Protein AF-A0A800IRV0-F1 (afdb_monomer_lite)

Structure (mmCIF, N/CA/C/O backbone):
data_AF-A0A800IRV0-F1
#
_entry.id   AF-A0A800IRV0-F1
#
loop_
_atom_site.group_PDB
_atom_site.id
_atom_site.type_symbol
_atom_site.label_atom_id
_atom_site.label_alt_id
_atom_site.label_comp_id
_atom_site.label_asym_id
_atom_site.label_entity_id
_atom_site.label_seq_id
_atom_site.pdbx_PDB_ins_code
_atom_site.Cartn_x
_atom_site.Cartn_y
_atom_site.Cartn_z
_atom_site.occupancy
_atom_site.B_iso_or_equiv
_atom_site.auth_seq_id
_atom_site.auth_comp_id
_atom_site.auth_asym_id
_atom_site.auth_atom_id
_atom_site.pdbx_PDB_model_num
ATOM 1 N N . MET A 1 1 ? -18.523 9.081 9.926 1.00 72.94 1 MET A N 1
ATOM 2 C CA . MET A 1 1 ? -17.152 9.636 9.853 1.00 72.94 1 MET A CA 1
ATOM 3 C C . MET A 1 1 ? -16.196 8.480 9.577 1.00 72.94 1 MET A C 1
ATOM 5 O O . MET A 1 1 ? -16.468 7.388 10.064 1.00 72.94 1 MET A O 1
ATOM 9 N N . CYS A 1 2 ? -15.159 8.670 8.759 1.00 91.75 2 CYS A N 1
ATOM 10 C CA . CYS A 1 2 ? -14.184 7.623 8.426 1.00 91.75 2 CYS A CA 1
ATOM 11 C C . CYS A 1 2 ? -12.755 8.170 8.449 1.00 91.75 2 CYS A C 1
ATOM 13 O O . CYS A 1 2 ? -12.554 9.370 8.258 1.00 91.75 2 CYS A O 1
ATOM 15 N N . VAL A 1 3 ? -11.783 7.283 8.640 1.00 95.75 3 VAL A N 1
ATOM 16 C CA . VAL A 1 3 ? -10.347 7.580 8.513 1.00 95.75 3 VAL A CA 1
ATOM 17 C C . VAL A 1 3 ? -9.833 7.163 7.132 1.00 95.75 3 VAL A C 1
ATOM 19 O O . VAL A 1 3 ? -10.390 6.250 6.518 1.00 95.75 3 VAL A O 1
ATOM 22 N N . GLN A 1 4 ? -8.794 7.839 6.632 1.00 96.44 4 GLN A N 1
ATOM 23 C CA . GLN A 1 4 ? -8.150 7.538 5.350 1.00 96.44 4 GLN A CA 1
ATOM 24 C C . GLN A 1 4 ? -6.671 7.216 5.546 1.00 96.44 4 GLN A C 1
ATOM 26 O O . GLN A 1 4 ? -5.880 8.090 5.899 1.00 96.44 4 GLN A O 1
ATOM 31 N N . ASN A 1 5 ? -6.286 5.970 5.277 1.00 95.56 5 ASN A N 1
ATOM 32 C CA . ASN A 1 5 ? -4.946 5.461 5.564 1.00 95.56 5 ASN A CA 1
ATOM 33 C C . ASN A 1 5 ? -4.453 4.528 4.444 1.00 95.56 5 ASN A C 1
ATOM 35 O O . ASN A 1 5 ? -5.275 3.938 3.732 1.00 95.56 5 ASN A O 1
ATOM 39 N N . PRO A 1 6 ? -3.126 4.375 4.272 1.00 94.81 6 PRO A N 1
ATOM 40 C CA . PRO A 1 6 ? -2.590 3.441 3.304 1.00 94.81 6 PRO A CA 1
ATOM 41 C C . PRO A 1 6 ? -2.763 2.027 3.838 1.00 94.81 6 PRO A C 1
ATOM 43 O O . PRO A 1 6 ? -2.385 1.739 4.970 1.00 94.81 6 PRO A O 1
ATOM 46 N N . TYR A 1 7 ? -3.307 1.142 3.015 1.00 96.31 7 TYR A N 1
ATOM 47 C CA . TYR A 1 7 ? -3.381 -0.274 3.345 1.00 96.31 7 TYR A CA 1
ATOM 48 C C . TYR A 1 7 ? -3.307 -1.092 2.062 1.00 96.31 7 TYR A C 1
ATOM 50 O O . TYR A 1 7 ? -4.061 -0.872 1.116 1.00 96.31 7 TYR A O 1
ATOM 58 N N . ASN A 1 8 ? -2.354 -2.008 2.000 1.00 95.81 8 ASN A N 1
ATOM 59 C CA . ASN A 1 8 ? -2.146 -2.899 0.865 1.00 95.81 8 ASN A CA 1
ATOM 60 C C . ASN A 1 8 ? -1.407 -4.150 1.341 1.00 95.81 8 ASN A C 1
ATOM 62 O O . ASN A 1 8 ? -0.968 -4.220 2.484 1.00 95.81 8 ASN A O 1
ATOM 66 N N . LEU A 1 9 ? -1.277 -5.154 0.475 1.00 94.44 9 LEU A N 1
ATOM 67 C CA . LEU A 1 9 ? -0.720 -6.448 0.869 1.00 94.44 9 LEU A CA 1
ATOM 68 C C . LEU A 1 9 ? 0.692 -6.377 1.500 1.00 94.44 9 LEU A C 1
ATOM 70 O O . LEU A 1 9 ? 0.895 -7.056 2.503 1.00 94.44 9 LEU A O 1
ATOM 74 N N . PRO A 1 10 ? 1.654 -5.575 0.996 1.00 91.94 10 PRO A N 1
ATOM 75 C CA . PRO A 1 10 ? 2.944 -5.408 1.671 1.00 91.94 10 PRO A CA 1
ATOM 76 C C . PRO A 1 10 ? 2.908 -4.413 2.849 1.00 91.94 10 PRO A C 1
ATOM 78 O O . PRO A 1 10 ? 3.730 -4.513 3.754 1.00 91.94 10 PRO A O 1
ATOM 81 N N . GLY A 1 11 ? 1.984 -3.449 2.859 1.00 92.06 11 GLY A N 1
ATOM 82 C CA . GLY A 1 11 ? 1.857 -2.412 3.887 1.00 92.06 11 GLY A CA 1
ATOM 83 C C . GLY A 1 11 ? 0.642 -2.627 4.786 1.00 92.06 11 GLY A C 1
ATOM 84 O O . GLY A 1 11 ? -0.416 -2.041 4.544 1.00 92.06 11 GLY A O 1
ATOM 85 N N . ARG A 1 12 ? 0.810 -3.446 5.833 1.00 95.50 12 ARG A N 1
ATOM 86 C CA . ARG A 1 12 ? -0.272 -3.919 6.723 1.00 95.50 12 ARG A CA 1
ATOM 87 C C . ARG A 1 12 ? -0.177 -3.415 8.170 1.00 95.50 12 ARG A C 1
ATOM 89 O O . ARG A 1 12 ? -0.847 -3.945 9.046 1.00 95.50 12 ARG A O 1
ATOM 96 N N . SER A 1 13 ? 0.603 -2.364 8.428 1.00 94.44 13 SER A N 1
ATOM 97 C CA . SER A 1 13 ? 0.821 -1.826 9.785 1.00 94.44 13 SER A CA 1
ATOM 98 C C . SER A 1 13 ? -0.461 -1.405 10.515 1.00 94.44 13 SER A C 1
ATOM 100 O O . SER A 1 13 ? -0.495 -1.360 11.737 1.00 94.44 13 SER A O 1
ATOM 102 N N . LEU A 1 14 ? -1.540 -1.117 9.782 1.00 95.75 14 LEU A N 1
ATOM 103 C CA . LEU A 1 14 ? -2.833 -0.754 10.363 1.00 95.75 14 LEU A CA 1
ATOM 104 C C . LEU A 1 14 ? -3.512 -1.881 11.153 1.00 95.75 14 LEU A C 1
ATOM 106 O O . LEU A 1 14 ? -4.433 -1.593 11.918 1.00 95.75 14 LEU A O 1
ATOM 110 N N . GLU A 1 15 ? -3.122 -3.137 10.940 1.00 97.56 15 GLU A N 1
ATOM 111 C CA . GLU A 1 15 ? -3.768 -4.291 11.576 1.00 97.56 15 GLU A CA 1
ATOM 112 C C . GLU A 1 15 ? -3.515 -4.382 13.073 1.00 97.56 15 GLU A C 1
ATOM 114 O O . GLU A 1 15 ? -4.373 -4.897 13.786 1.00 97.56 15 GLU A O 1
ATOM 119 N N . GLU A 1 16 ? -2.375 -3.872 13.536 1.00 96.88 16 GLU A N 1
ATOM 120 C CA . GLU A 1 16 ? -1.960 -3.967 14.936 1.00 96.88 16 GLU A CA 1
ATOM 121 C C . GLU A 1 16 ? -2.819 -3.063 15.830 1.00 96.88 16 GLU A C 1
ATOM 123 O O . GLU A 1 16 ? -3.382 -3.534 16.816 1.00 96.88 16 GLU A O 1
ATOM 128 N N . ASP A 1 17 ? -3.014 -1.802 15.424 1.00 95.94 17 ASP A N 1
ATOM 129 C CA . ASP A 1 17 ? -3.627 -0.783 16.285 1.00 95.94 17 ASP A CA 1
ATOM 130 C C . ASP A 1 17 ? -4.900 -0.161 15.687 1.00 95.94 17 ASP A C 1
ATOM 132 O O . ASP A 1 17 ? -5.974 -0.159 16.298 1.00 95.94 17 ASP A O 1
ATOM 136 N N . MET A 1 18 ? -4.807 0.391 14.471 1.00 96.38 18 MET A N 1
ATOM 137 C CA . MET A 1 18 ? -5.866 1.239 13.909 1.00 96.38 18 MET A CA 1
ATOM 138 C C . MET A 1 18 ? -7.135 0.471 13.548 1.00 96.38 18 MET A C 1
ATOM 140 O O . MET A 1 18 ? -8.231 0.978 13.786 1.00 96.38 18 MET A O 1
ATOM 144 N N . ILE A 1 19 ? -7.013 -0.715 12.947 1.00 97.25 19 ILE A N 1
ATOM 145 C CA . ILE A 1 19 ? -8.173 -1.522 12.545 1.00 97.25 19 ILE A CA 1
ATOM 146 C C . ILE A 1 19 ? -8.989 -1.966 13.772 1.00 97.25 19 ILE A C 1
ATOM 148 O O . ILE A 1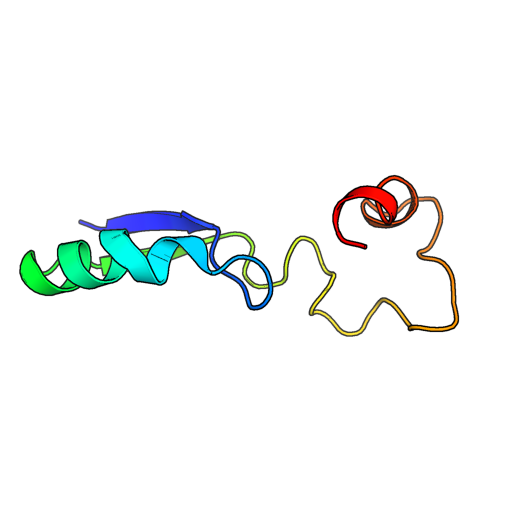 19 ? -10.205 -1.741 13.763 1.00 97.25 19 ILE A O 1
ATOM 152 N N . PRO A 1 20 ? -8.381 -2.534 14.834 1.00 97.81 20 PRO A N 1
ATOM 153 C CA . PRO A 1 20 ? -9.093 -2.845 16.072 1.00 97.81 20 PRO A CA 1
ATOM 154 C C . PRO A 1 20 ? -9.793 -1.631 16.693 1.00 97.81 20 PRO A C 1
ATOM 156 O O . PRO A 1 20 ? -10.974 -1.729 17.029 1.00 97.81 20 PRO A O 1
ATOM 159 N N . LEU A 1 21 ? -9.109 -0.483 16.773 1.00 97.25 21 LEU A N 1
ATOM 160 C CA . LEU A 1 21 ? -9.672 0.754 17.325 1.00 97.25 21 LEU A CA 1
ATOM 161 C C . LEU A 1 21 ? -10.860 1.265 16.499 1.00 97.25 21 LEU A C 1
ATOM 163 O O . LEU A 1 21 ? -11.930 1.543 17.028 1.00 97.25 21 LEU A O 1
ATOM 167 N N . CYS A 1 22 ? -10.714 1.360 15.178 1.00 97.00 22 CYS A N 1
ATOM 168 C CA . CYS A 1 22 ? -11.808 1.824 14.323 1.00 97.00 22 CYS A CA 1
ATOM 169 C C . CYS A 1 22 ? -13.027 0.897 14.432 1.00 97.00 22 CYS A C 1
ATOM 171 O O . CYS A 1 22 ? -14.167 1.362 14.421 1.00 97.00 22 CYS A O 1
ATOM 173 N N . ARG A 1 23 ? -12.793 -0.411 14.597 1.00 96.94 23 ARG A N 1
ATOM 174 C CA . ARG A 1 23 ? -13.858 -1.388 14.819 1.00 96.94 23 ARG A CA 1
ATOM 175 C C . ARG A 1 23 ? -14.547 -1.213 16.177 1.00 96.94 23 ARG A C 1
ATOM 177 O O . ARG A 1 23 ? -15.766 -1.367 16.211 1.00 96.94 23 ARG A O 1
ATOM 184 N N . SER A 1 24 ? -13.822 -0.907 17.259 1.00 98.06 24 SER A N 1
ATOM 185 C CA . SER A 1 24 ? -14.431 -0.672 18.583 1.00 98.06 24 SER A CA 1
ATOM 186 C C . SER A 1 24 ? -15.277 0.598 18.611 1.00 98.06 24 SER A C 1
ATOM 188 O O . SER A 1 24 ? -16.360 0.597 19.188 1.00 98.06 24 SER A O 1
ATOM 190 N N . GLU A 1 25 ? -14.824 1.645 17.921 1.00 97.62 25 GLU A N 1
ATOM 191 C CA . GLU A 1 25 ? -15.476 2.959 17.908 1.00 97.62 25 GLU A CA 1
ATOM 192 C C . GLU A 1 25 ? -16.566 3.106 16.829 1.00 97.62 25 GLU A C 1
ATOM 194 O O . GLU A 1 25 ? -17.170 4.169 16.686 1.00 97.62 25 GLU A O 1
ATOM 199 N N . GLY A 1 26 ? -16.817 2.068 16.023 1.00 96.75 26 GLY A N 1
ATOM 200 C CA . GLY A 1 26 ? -17.786 2.135 14.921 1.00 96.75 26 GLY A CA 1
ATOM 201 C C . GLY A 1 26 ? -17.384 3.111 13.805 1.00 96.75 26 GLY A C 1
ATOM 202 O O . GLY A 1 26 ? -18.243 3.667 13.116 1.00 96.75 26 GLY A O 1
ATOM 203 N N . VAL A 1 27 ? -16.081 3.334 13.618 1.00 97.56 27 VAL A N 1
ATOM 204 C CA . VAL A 1 27 ? -15.516 4.227 12.600 1.00 97.56 27 VAL A CA 1
ATOM 205 C C . VAL A 1 27 ? -15.152 3.426 11.350 1.00 97.56 27 VAL A C 1
ATOM 207 O O . VAL A 1 27 ? -14.468 2.408 11.409 1.00 97.56 27 VAL A O 1
ATOM 210 N N . GLY A 1 28 ? -15.591 3.899 10.181 1.00 96.44 28 GLY A N 1
ATOM 211 C CA . GLY A 1 28 ? -15.221 3.289 8.903 1.00 96.44 28 GLY A CA 1
ATOM 212 C C . GLY A 1 28 ? -13.772 3.589 8.509 1.00 96.44 28 GLY A C 1
ATOM 213 O O . GLY A 1 28 ? -13.242 4.656 8.823 1.00 96.44 28 GLY A O 1
ATOM 214 N N . ILE A 1 29 ? -13.154 2.686 7.749 1.00 96.62 29 ILE A N 1
ATOM 215 C CA . ILE A 1 29 ? -11.813 2.874 7.180 1.00 96.62 29 ILE A CA 1
ATOM 216 C C . ILE A 1 29 ? -11.931 2.947 5.661 1.00 96.62 29 ILE A C 1
ATOM 218 O O . ILE A 1 29 ? -12.467 2.037 5.029 1.00 96.62 29 ILE A O 1
ATOM 222 N N . MET A 1 30 ? -11.408 4.020 5.073 1.00 97.06 30 MET A N 1
ATOM 223 C CA . MET A 1 30 ? -11.236 4.151 3.632 1.00 97.06 30 MET A CA 1
ATOM 224 C C . MET A 1 30 ? -9.757 3.999 3.286 1.00 97.06 30 MET A C 1
ATOM 226 O O . MET A 1 30 ? -8.899 4.735 3.766 1.00 97.06 30 MET A O 1
ATOM 230 N N . VAL A 1 31 ? -9.457 3.030 2.431 1.00 96.00 31 VAL A N 1
ATOM 231 C CA . VAL A 1 31 ? -8.083 2.711 2.050 1.00 96.00 31 VAL A CA 1
ATOM 232 C C . VAL A 1 31 ? -7.646 3.569 0.870 1.00 96.00 31 VAL A C 1
ATOM 234 O O . VAL A 1 31 ? -8.360 3.659 -0.130 1.00 96.00 31 VAL A O 1
ATOM 237 N N . TYR A 1 32 ? -6.443 4.134 0.948 1.00 95.38 32 TYR A N 1
ATOM 238 C CA . TYR A 1 32 ? -5.741 4.653 -0.226 1.00 95.38 32 TYR A CA 1
ATOM 239 C C . TYR A 1 32 ? -4.515 3.800 -0.562 1.00 95.38 32 TYR A C 1
ATOM 241 O O . TYR A 1 32 ? -4.019 3.020 0.249 1.00 95.38 32 TYR A O 1
A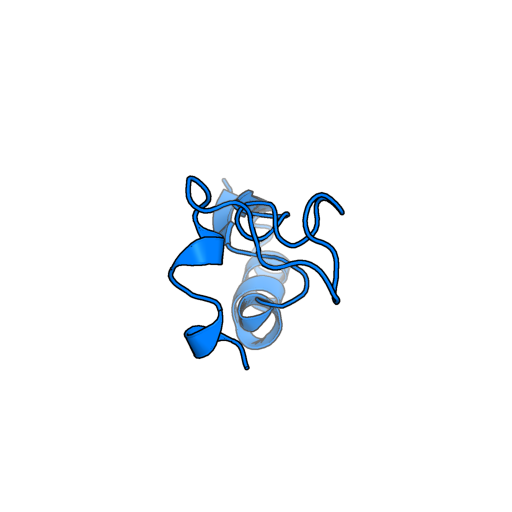TOM 249 N N . SER A 1 33 ? -4.031 3.928 -1.798 1.00 94.88 33 SER A N 1
ATOM 250 C CA . SER A 1 33 ? -2.922 3.124 -2.332 1.00 94.88 33 SER A CA 1
ATOM 251 C C . SER A 1 33 ? -3.091 1.596 -2.186 1.00 94.88 33 SER A C 1
ATOM 253 O O . SER A 1 33 ? -2.109 0.920 -1.860 1.00 94.88 33 SER A O 1
ATOM 255 N N . PRO A 1 34 ? -4.273 1.011 -2.484 1.00 96.06 34 PRO A N 1
ATOM 256 C CA . PRO A 1 34 ? -4.499 -0.430 -2.323 1.00 96.06 34 PRO A CA 1
ATOM 257 C C . PRO A 1 34 ? -3.605 -1.283 -3.233 1.00 96.06 34 PRO A C 1
ATOM 259 O O . PRO A 1 34 ? -3.288 -2.418 -2.902 1.00 96.06 34 PRO A O 1
ATOM 262 N N . LEU A 1 35 ? -3.149 -0.724 -4.361 1.00 95.56 35 LEU A N 1
ATOM 263 C CA . LEU A 1 35 ? -2.260 -1.401 -5.308 1.00 95.56 35 LEU A CA 1
ATOM 264 C C . LEU A 1 35 ? -0.770 -1.137 -5.062 1.00 95.56 35 LEU A C 1
ATOM 266 O O . LEU A 1 35 ? 0.044 -1.493 -5.910 1.00 95.56 35 LEU A O 1
ATOM 270 N N . SER A 1 36 ? -0.404 -0.480 -3.956 1.00 93.25 36 SER A N 1
ATOM 271 C CA . SER A 1 36 ? 0.982 -0.101 -3.644 1.00 93.25 36 SER A CA 1
ATOM 272 C C . SER A 1 36 ? 1.685 0.554 -4.847 1.00 93.25 36 SER A C 1
ATOM 274 O O . SER A 1 36 ? 2.654 0.043 -5.401 1.00 93.25 36 SER A O 1
ATOM 276 N N . LEU A 1 37 ? 1.118 1.665 -5.334 1.00 91.62 37 LEU A N 1
ATOM 277 C CA . LEU A 1 37 ? 1.640 2.408 -6.493 1.00 91.62 37 LEU A CA 1
ATOM 278 C C . LEU A 1 37 ? 1.804 1.538 -7.757 1.00 91.62 37 LEU A C 1
ATOM 280 O O . LEU A 1 37 ? 2.777 1.667 -8.493 1.00 91.62 37 LEU A O 1
ATOM 284 N N . GLY A 1 38 ? 0.861 0.622 -7.989 1.00 92.12 38 GLY A N 1
ATOM 285 C CA . GLY A 1 38 ? 0.856 -0.276 -9.144 1.00 92.12 38 GLY A CA 1
ATOM 286 C C . GLY A 1 38 ? 1.653 -1.566 -8.953 1.00 92.12 38 GLY A C 1
ATOM 287 O O . GLY A 1 38 ? 1.580 -2.426 -9.819 1.00 92.12 38 GLY A O 1
ATOM 288 N N . PHE A 1 39 ? 2.362 -1.756 -7.838 1.00 90.56 39 PHE A N 1
ATOM 289 C CA . PHE A 1 39 ? 3.094 -2.999 -7.568 1.00 90.56 39 PHE A CA 1
ATOM 290 C C . PHE A 1 39 ? 2.185 -4.235 -7.631 1.00 90.56 39 PHE A C 1
ATOM 292 O O . PHE A 1 39 ? 2.537 -5.245 -8.228 1.00 90.56 39 PHE A O 1
ATOM 299 N N . LEU A 1 40 ? 0.971 -4.127 -7.082 1.00 92.75 40 LEU A N 1
ATOM 300 C CA . LEU A 1 40 ? -0.009 -5.218 -7.055 1.00 92.75 40 LEU A CA 1
ATOM 301 C C . LEU A 1 40 ? -0.931 -5.244 -8.288 1.00 92.75 40 LEU A C 1
ATOM 303 O O . LEU A 1 40 ? -1.932 -5.955 -8.276 1.00 92.75 40 LEU A O 1
ATOM 307 N N . SER A 1 41 ? -0.652 -4.465 -9.341 1.00 93.56 41 SER A N 1
ATOM 308 C CA . SER A 1 41 ? -1.495 -4.449 -10.550 1.00 93.56 41 SER A CA 1
ATOM 309 C C . SER A 1 41 ? -1.184 -5.582 -11.536 1.00 93.56 41 SER A C 1
ATOM 311 O O . SER A 1 41 ? -1.931 -5.769 -12.492 1.00 93.56 41 SER A O 1
ATOM 313 N N . GLY A 1 42 ? -0.074 -6.304 -11.340 1.00 91.31 42 GLY A N 1
ATOM 314 C CA . GLY A 1 42 ? 0.442 -7.288 -12.299 1.00 91.31 42 GLY A CA 1
ATOM 315 C C . GLY A 1 42 ? 1.202 -6.677 -13.484 1.00 91.31 42 GLY A C 1
ATOM 316 O O . GLY A 1 42 ? 1.642 -7.406 -14.364 1.00 91.31 42 GLY A O 1
ATOM 317 N N . PHE A 1 43 ? 1.381 -5.353 -13.515 1.00 90.75 43 PHE A N 1
ATOM 318 C CA . PHE A 1 43 ? 2.137 -4.663 -14.567 1.00 90.75 43 PHE A CA 1
ATOM 319 C C . PHE A 1 43 ? 3.652 -4.929 -14.505 1.00 90.75 43 PHE A C 1
ATOM 321 O O . PHE A 1 43 ? 4.333 -4.869 -15.526 1.00 90.75 43 PHE A O 1
ATOM 328 N N . TYR A 1 44 ? 4.185 -5.213 -13.314 1.00 88.44 44 TYR A N 1
ATOM 329 C CA . TYR A 1 44 ? 5.605 -5.483 -13.095 1.00 88.44 44 TYR A CA 1
ATOM 330 C C . TYR A 1 44 ? 5.859 -6.992 -13.061 1.00 88.44 44 TYR A C 1
ATOM 332 O O . TYR A 1 44 ? 5.272 -7.699 -12.243 1.00 88.44 44 TYR A O 1
ATOM 340 N N . GLY A 1 45 ? 6.728 -7.481 -13.948 1.00 85.50 45 GLY A N 1
ATOM 341 C CA . GLY A 1 45 ? 7.203 -8.867 -13.935 1.00 85.50 45 GLY A CA 1
ATOM 342 C C . GLY A 1 45 ? 8.406 -9.052 -13.006 1.00 85.50 45 GLY A C 1
ATOM 343 O O . GLY A 1 45 ? 9.139 -8.101 -12.756 1.00 85.50 45 GLY A O 1
ATOM 344 N N . LEU A 1 46 ? 8.622 -10.277 -12.518 1.00 82.00 46 LEU A N 1
ATOM 345 C CA . LEU A 1 46 ? 9.739 -10.608 -11.618 1.00 82.00 46 LEU A CA 1
ATOM 346 C C . LEU A 1 46 ? 11.105 -10.528 -12.318 1.00 82.00 46 LEU A C 1
ATOM 348 O O . LEU A 1 46 ? 12.050 -9.982 -11.760 1.00 82.00 46 LEU A O 1
ATOM 352 N N . ASP A 1 47 ? 11.189 -11.030 -13.552 1.00 86.62 47 ASP A N 1
ATOM 353 C CA . ASP A 1 47 ? 12.446 -11.125 -14.314 1.00 86.62 47 ASP A CA 1
ATOM 354 C C . ASP A 1 47 ? 12.703 -9.912 -15.219 1.00 86.62 47 ASP A C 1
ATOM 356 O O . ASP A 1 47 ? 13.715 -9.828 -15.915 1.00 86.62 47 ASP A O 1
ATOM 360 N N . THR A 1 48 ? 11.771 -8.962 -15.238 1.00 85.62 48 THR A N 1
ATOM 361 C CA . THR A 1 48 ? 11.850 -7.753 -16.058 1.00 85.62 48 THR A CA 1
ATOM 362 C C . THR A 1 48 ? 11.957 -6.531 -15.165 1.00 85.62 48 THR A C 1
ATOM 364 O O . THR A 1 48 ? 11.065 -6.314 -14.342 1.00 85.62 48 THR A O 1
ATOM 367 N N . PRO A 1 49 ? 12.985 -5.686 -15.346 1.00 85.19 49 PRO A N 1
ATOM 368 C CA . PRO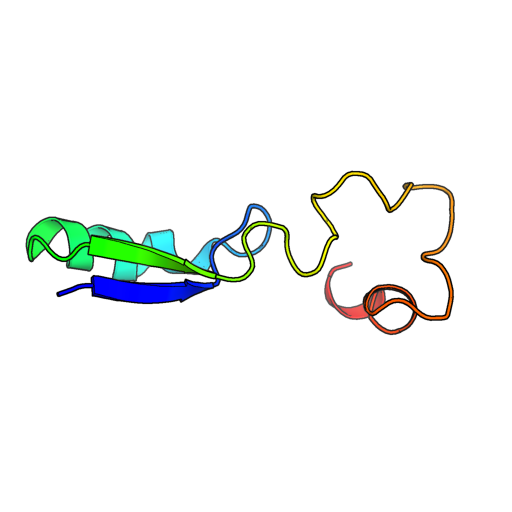 A 1 49 ? 13.082 -4.457 -14.581 1.00 85.19 49 PRO A CA 1
ATOM 369 C C . PRO A 1 49 ? 11.856 -3.565 -14.853 1.00 85.19 49 PRO A C 1
ATOM 371 O O . PRO A 1 49 ? 11.372 -3.511 -15.990 1.00 85.19 49 PRO A O 1
ATOM 374 N N . PRO A 1 50 ? 11.352 -2.839 -13.839 1.00 88.69 50 PRO A N 1
ATOM 375 C CA . PRO A 1 50 ? 10.282 -1.871 -14.020 1.00 88.69 50 PRO A CA 1
ATOM 376 C C . PRO A 1 50 ? 10.634 -0.859 -15.120 1.00 88.69 50 PRO A C 1
ATOM 378 O O . PRO A 1 50 ? 11.776 -0.395 -15.174 1.00 88.69 50 PRO A O 1
ATOM 381 N N . PRO A 1 51 ? 9.680 -0.451 -15.978 1.00 89.69 51 PRO A N 1
ATOM 382 C CA . PRO A 1 51 ? 9.957 0.540 -17.012 1.00 89.69 51 PRO A CA 1
ATOM 383 C C . PRO A 1 51 ? 10.479 1.845 -16.399 1.00 89.69 51 PRO A C 1
ATOM 385 O O . PRO A 1 51 ? 9.898 2.337 -15.430 1.00 89.69 51 PRO A O 1
ATOM 388 N N . ALA A 1 52 ? 11.536 2.423 -16.982 1.00 88.00 52 ALA A N 1
ATOM 389 C CA . ALA A 1 52 ? 12.317 3.526 -16.402 1.00 88.00 52 ALA A CA 1
ATOM 390 C C . ALA A 1 52 ? 11.494 4.756 -15.963 1.00 88.00 52 ALA A C 1
ATOM 392 O O . ALA A 1 52 ? 11.859 5.448 -15.017 1.00 88.00 52 ALA A O 1
ATOM 393 N N . ALA A 1 53 ? 10.362 5.021 -16.623 1.00 87.75 53 ALA A N 1
ATOM 394 C CA . ALA A 1 53 ? 9.468 6.137 -16.307 1.00 87.75 53 ALA A CA 1
ATOM 395 C C . ALA A 1 53 ? 8.495 5.859 -15.141 1.00 87.75 53 ALA A C 1
ATOM 397 O O . ALA A 1 53 ? 7.641 6.691 -14.838 1.00 87.75 53 ALA A O 1
ATOM 398 N N . THR A 1 54 ? 8.569 4.689 -14.504 1.00 89.06 54 THR A N 1
ATOM 399 C CA . THR A 1 54 ? 7.654 4.301 -13.425 1.00 89.06 54 THR A CA 1
ATOM 400 C C . THR A 1 54 ? 8.275 4.497 -12.049 1.00 89.06 54 THR A C 1
ATOM 402 O O . THR A 1 54 ? 9.491 4.458 -11.882 1.00 89.06 54 THR A O 1
ATOM 405 N N . TYR A 1 55 ? 7.428 4.671 -11.031 1.00 86.56 55 TYR A N 1
ATOM 406 C CA . TYR A 1 55 ? 7.867 4.852 -9.645 1.00 86.56 55 TYR A CA 1
ATOM 407 C C . TYR A 1 55 ? 8.829 3.748 -9.175 1.00 86.56 55 TYR A C 1
ATOM 409 O O . TYR A 1 55 ? 9.845 4.029 -8.542 1.00 86.56 55 TYR A O 1
ATOM 417 N N . TRP A 1 56 ? 8.523 2.499 -9.529 1.00 87.31 56 TRP A N 1
ATOM 418 C CA . TRP A 1 56 ? 9.286 1.330 -9.108 1.00 87.31 56 TRP A CA 1
ATOM 419 C C . TRP A 1 56 ? 10.644 1.196 -9.798 1.00 87.31 56 TRP A C 1
ATOM 421 O O . TRP A 1 56 ? 11.513 0.539 -9.245 1.00 87.31 56 TRP A O 1
ATOM 431 N N . ALA A 1 57 ? 10.899 1.880 -10.918 1.00 87.62 57 ALA A N 1
ATOM 432 C CA . ALA A 1 57 ? 12.220 1.849 -11.555 1.00 87.62 57 ALA A CA 1
ATOM 433 C C . ALA A 1 57 ? 13.338 2.458 -10.693 1.00 87.62 57 ALA A C 1
ATOM 435 O O . ALA A 1 57 ? 14.498 2.110 -10.871 1.00 87.62 57 ALA A O 1
ATOM 436 N N . ASN A 1 58 ? 12.992 3.337 -9.745 1.00 83.25 58 AS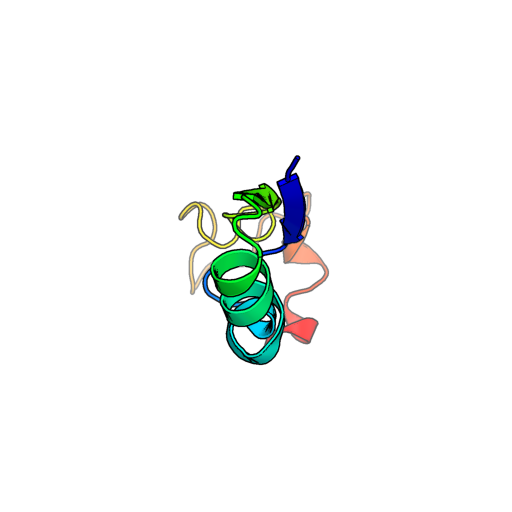N A N 1
ATOM 437 C CA . ASN A 1 58 ? 13.958 4.085 -8.934 1.00 83.25 58 ASN A CA 1
ATOM 438 C C . ASN A 1 58 ? 13.932 3.714 -7.438 1.00 83.25 58 ASN A C 1
ATOM 440 O O . ASN A 1 58 ? 14.518 4.437 -6.636 1.00 83.25 58 ASN A O 1
ATOM 444 N N . ARG A 1 59 ? 13.178 2.675 -7.037 1.00 74.12 59 ARG A N 1
ATOM 445 C CA . ARG A 1 59 ? 12.913 2.354 -5.613 1.00 74.12 59 ARG A CA 1
ATOM 446 C C . ARG A 1 59 ? 12.842 0.862 -5.267 1.00 74.12 59 ARG A C 1
ATOM 448 O O . ARG A 1 59 ? 12.319 0.509 -4.210 1.00 74.12 59 ARG A O 1
ATOM 455 N N . LEU A 1 60 ? 13.321 -0.023 -6.145 1.00 65.94 60 LEU A N 1
ATOM 456 C CA . LEU A 1 60 ? 13.337 -1.467 -5.859 1.00 65.94 60 LEU A CA 1
ATOM 457 C C . LEU A 1 60 ? 14.162 -1.816 -4.609 1.00 65.94 60 LEU A C 1
ATOM 459 O O . LEU A 1 60 ? 13.803 -2.742 -3.892 1.00 65.94 60 LEU A O 1
ATOM 463 N N . ASP A 1 61 ? 15.202 -1.035 -4.320 1.00 64.00 61 ASP A N 1
ATOM 464 C CA . ASP A 1 61 ? 16.126 -1.177 -3.187 1.00 64.00 61 ASP A CA 1
ATOM 465 C C . ASP A 1 61 ? 15.486 -0.994 -1.802 1.00 64.00 61 ASP A C 1
ATOM 467 O O . ASP A 1 61 ? 16.096 -1.299 -0.784 1.00 64.00 61 ASP A O 1
ATOM 471 N N . ARG A 1 62 ? 14.276 -0.431 -1.731 1.00 57.22 62 ARG A N 1
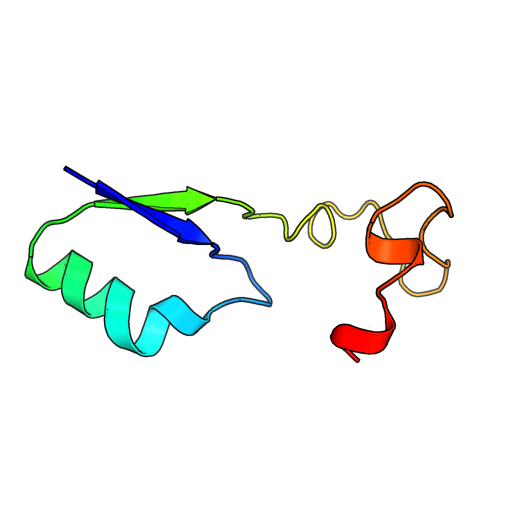ATOM 472 C CA . ARG A 1 62 ? 13.657 -0.049 -0.454 1.00 57.22 62 ARG A CA 1
ATOM 473 C C . ARG A 1 62 ? 12.743 -1.122 0.142 1.00 57.22 62 ARG A C 1
ATOM 475 O O . ARG A 1 62 ? 12.262 -0.946 1.259 1.00 57.22 62 ARG A O 1
ATOM 482 N N . TYR A 1 63 ? 12.469 -2.185 -0.608 1.00 55.31 63 TYR A N 1
ATOM 483 C CA . TYR A 1 63 ? 11.529 -3.246 -0.231 1.00 55.31 63 TYR A CA 1
ATOM 484 C C . TYR A 1 63 ? 12.140 -4.657 -0.284 1.00 55.31 63 TYR A C 1
ATOM 486 O O . TYR A 1 63 ? 11.489 -5.598 0.170 1.00 55.31 63 TYR A O 1
ATOM 494 N N . PHE A 1 64 ? 13.368 -4.786 -0.795 1.00 52.66 64 PHE A N 1
ATOM 495 C CA . PHE 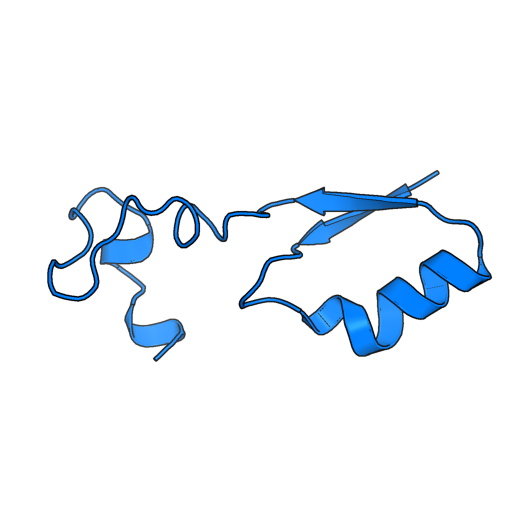A 1 64 ? 14.192 -5.997 -0.840 1.00 52.66 64 PHE A CA 1
ATOM 496 C C . PHE A 1 64 ? 15.622 -5.640 -0.437 1.00 52.66 64 PHE A C 1
ATOM 498 O O . PHE A 1 64 ? 16.287 -6.505 0.171 1.00 52.66 64 PHE A O 1
#

Sequence (64 aa):
MCVQNPYNLPGRSLEEDMIPLCRSEGVGIMVYSPLSLGFLSGFYGLDTPPPAATYWANRLDRYF

Secondary structure (DSSP, 8-state):
-EEEEE--SS--GGGTTHHHHHHHTT-EEEEE-TTTTTGGGT-S-SSSPPPTTSGGGGTGGGT-

Radius of gyration: 15.02 Å; chains: 1; bounding box: 34×21×36 Å

pLDDT: mean 89.7, std 10.46, range [52.66, 98.06]

Foldseek 3Di:
DADEEADEDLDHVCVPPPVVVCVVVVHHYDHDCHCVQVVNVPPDDPVDQDDCPGPRNVCVVPRD